Protein AF-A0A975F747-F1 (afdb_monomer_lite)

Secondary structure (DSSP, 8-state):
-----EEEE-SSS-EEEEEEE-SS-SGGGHHHHHHHHHHHHHTTTSEEEEEEETT-THHHHHHHH-

Organism: NCBI:txid111769

Radius of gyration: 11.82 Å; chains: 1; bounding box: 28×26×30 Å

pLDDT: mean 77.54, std 13.8, range [38.41, 92.25]

Foldseek 3Di:
DDPQPDWDDDPDAATEREDEDEPDDPPVCVVVVVVQVVVCVVCVRNYDYFYHYHNPCVSVVVVVPD

Structure (mmCIF, N/CA/C/O backbone):
data_AF-A0A975F747-F1
#
_entry.id   AF-A0A975F747-F1
#
loop_
_atom_site.group_PDB
_atom_site.id
_atom_site.type_symbol
_atom_site.label_atom_id
_atom_site.label_alt_id
_atom_site.label_comp_id
_atom_site.label_asym_id
_atom_site.label_entity_id
_atom_site.label_seq_id
_atom_site.pdbx_PDB_ins_code
_atom_site.Cartn_x
_atom_site.Cartn_y
_atom_site.Cartn_z
_atom_site.occupancy
_atom_site.B_iso_or_equiv
_atom_site.auth_seq_id
_atom_site.auth_comp_id
_at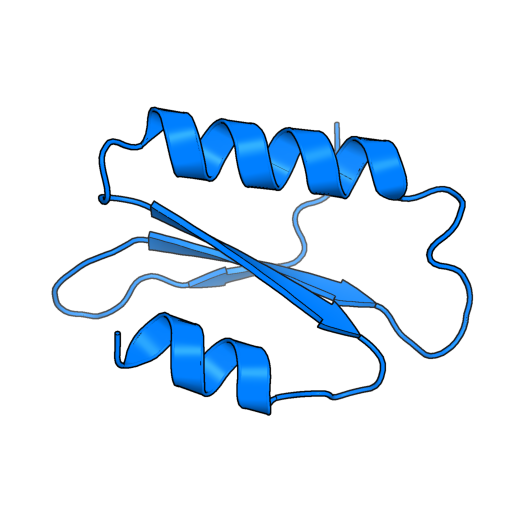om_site.auth_asym_id
_atom_site.auth_atom_id
_atom_site.pdbx_PDB_model_num
ATOM 1 N N . MET A 1 1 ? -5.180 16.093 -9.741 1.00 38.41 1 MET A N 1
ATOM 2 C CA . MET A 1 1 ? -5.841 15.156 -8.804 1.00 38.41 1 MET A CA 1
ATOM 3 C C . MET A 1 1 ? -5.295 13.763 -9.083 1.00 38.41 1 MET A C 1
ATOM 5 O O . MET A 1 1 ? -5.306 13.399 -10.254 1.00 38.41 1 MET A O 1
ATOM 9 N N . PRO A 1 2 ? -4.742 13.015 -8.112 1.00 48.47 2 PRO A N 1
ATOM 10 C CA . PRO A 1 2 ? -4.256 11.672 -8.400 1.00 48.47 2 PRO A CA 1
ATOM 11 C C . PRO A 1 2 ? -5.464 10.761 -8.643 1.00 48.47 2 PRO A C 1
ATOM 13 O O . PRO A 1 2 ? -6.379 10.698 -7.824 1.00 48.47 2 PRO A O 1
ATOM 16 N N . THR A 1 3 ? -5.494 10.100 -9.795 1.00 42.91 3 THR A N 1
ATOM 17 C CA . THR A 1 3 ? -6.482 9.070 -10.123 1.00 42.91 3 THR A CA 1
ATOM 18 C C . THR A 1 3 ? -6.173 7.836 -9.285 1.00 42.91 3 THR A C 1
ATOM 20 O O . THR A 1 3 ? -5.283 7.060 -9.620 1.00 42.91 3 THR A O 1
ATOM 23 N N . LEU A 1 4 ? -6.860 7.696 -8.155 1.00 51.53 4 LEU A N 1
ATOM 24 C CA . LEU A 1 4 ? -6.853 6.469 -7.373 1.00 51.53 4 LEU A CA 1
ATOM 25 C C . LEU A 1 4 ? -7.588 5.401 -8.181 1.00 51.53 4 LEU A C 1
ATOM 27 O O . LEU A 1 4 ? -8.770 5.562 -8.482 1.00 51.53 4 LEU A O 1
ATOM 31 N N . ASN A 1 5 ? -6.878 4.343 -8.566 1.00 64.62 5 ASN A N 1
ATOM 32 C CA . ASN A 1 5 ? -7.422 3.377 -9.517 1.00 64.62 5 ASN A CA 1
ATOM 33 C C . ASN A 1 5 ? -8.484 2.460 -8.894 1.00 64.62 5 ASN A C 1
ATOM 35 O O . ASN A 1 5 ? -9.375 2.000 -9.606 1.00 64.62 5 ASN A O 1
ATOM 39 N N . TRP A 1 6 ? -8.420 2.195 -7.582 1.00 64.44 6 TRP A N 1
ATOM 40 C CA . TRP A 1 6 ? -9.412 1.358 -6.910 1.00 64.44 6 TRP A CA 1
ATOM 41 C C . TRP A 1 6 ? -9.467 1.575 -5.385 1.00 64.44 6 TRP A C 1
ATOM 43 O O . TRP A 1 6 ? -8.433 1.671 -4.720 1.00 64.44 6 TRP A O 1
ATOM 53 N N . ILE A 1 7 ? -10.681 1.605 -4.820 1.00 67.81 7 ILE A N 1
ATOM 54 C CA . ILE A 1 7 ? -10.931 1.561 -3.368 1.00 67.81 7 ILE A CA 1
ATOM 55 C C . ILE A 1 7 ? -11.778 0.329 -3.058 1.00 67.81 7 ILE A C 1
ATOM 57 O O . ILE A 1 7 ? -12.877 0.180 -3.593 1.00 67.81 7 ILE A O 1
ATOM 61 N N . GLY A 1 8 ? -11.288 -0.511 -2.147 1.00 68.44 8 GLY A N 1
ATOM 62 C CA . GLY A 1 8 ? -12.020 -1.653 -1.609 1.00 68.44 8 GLY A CA 1
ATOM 63 C C . GLY A 1 8 ? -12.326 -1.471 -0.126 1.00 68.44 8 GLY A C 1
ATOM 64 O O . GLY A 1 8 ? -11.474 -1.027 0.648 1.00 68.44 8 GLY A O 1
ATOM 65 N N . LYS A 1 9 ? -13.538 -1.846 0.287 1.00 56.72 9 LYS A N 1
ATOM 66 C CA . LYS A 1 9 ? -13.940 -1.910 1.697 1.00 56.72 9 LYS A CA 1
ATOM 67 C C . LYS A 1 9 ? -14.210 -3.365 2.073 1.00 56.72 9 LYS A C 1
ATOM 69 O O . LYS A 1 9 ? -14.981 -4.035 1.391 1.00 56.72 9 LYS A O 1
ATOM 74 N N . GLN A 1 10 ? -13.591 -3.851 3.145 1.00 59.41 10 GLN A N 1
ATOM 75 C CA . GLN A 1 10 ? -13.908 -5.170 3.691 1.00 59.41 10 GLN A CA 1
ATOM 76 C C . GLN A 1 10 ? -15.244 -5.102 4.452 1.00 59.41 10 GLN A C 1
ATOM 78 O O . GLN A 1 10 ? -15.556 -4.084 5.072 1.00 59.41 10 GLN A O 1
ATOM 83 N N . ALA A 1 11 ? -16.045 -6.173 4.397 1.00 51.72 11 ALA A N 1
ATOM 84 C CA . ALA A 1 11 ? -17.408 -6.212 4.947 1.00 51.72 11 ALA A CA 1
ATOM 85 C C . ALA A 1 11 ? -17.488 -5.865 6.451 1.00 51.72 11 ALA A C 1
ATOM 87 O O . ALA A 1 11 ? -18.508 -5.352 6.905 1.00 51.72 11 ALA A O 1
ATOM 88 N N . VAL A 1 12 ? -16.393 -6.061 7.196 1.00 57.03 12 VAL A N 1
ATOM 89 C CA . VAL A 1 12 ? -16.172 -5.544 8.552 1.00 57.03 12 VAL A CA 1
ATOM 90 C C . VAL A 1 12 ? -14.703 -5.124 8.649 1.00 57.03 12 VAL A C 1
ATOM 92 O O . VAL A 1 12 ? -13.826 -5.980 8.619 1.00 57.03 12 VAL A O 1
ATOM 95 N N . GLY A 1 13 ? -14.416 -3.823 8.739 1.00 75.06 13 GLY A N 1
ATOM 96 C CA . GLY A 1 13 ? -13.060 -3.328 9.002 1.00 75.06 13 GLY A CA 1
ATOM 97 C C . GLY A 1 13 ? -12.429 -2.448 7.919 1.00 75.06 13 GLY A C 1
ATOM 98 O O . GLY A 1 13 ? -13.104 -1.822 7.102 1.00 75.06 13 GLY A O 1
ATOM 99 N N . ILE A 1 14 ? -11.107 -2.340 8.046 1.00 80.12 14 ILE A N 1
ATOM 100 C CA . ILE A 1 14 ? -10.188 -1.323 7.516 1.00 80.12 14 ILE A CA 1
ATOM 101 C C . ILE A 1 14 ? -10.406 -1.040 6.015 1.00 80.12 14 ILE A C 1
ATOM 103 O O . ILE A 1 14 ? -10.584 -1.949 5.208 1.00 80.12 14 ILE A O 1
ATOM 107 N N . THR A 1 15 ? -10.363 0.236 5.619 1.00 86.56 15 THR A N 1
ATOM 108 C CA . THR A 1 15 ? -10.455 0.656 4.207 1.00 86.56 15 THR A CA 1
ATOM 109 C C . THR A 1 15 ? -9.105 0.505 3.511 1.00 86.56 15 THR A C 1
ATOM 111 O O . THR A 1 15 ? -8.107 1.039 3.990 1.00 86.56 15 THR A O 1
ATOM 114 N N . LEU A 1 16 ? -9.062 -0.168 2.362 1.00 87.56 16 LEU A N 1
ATOM 115 C CA . LEU A 1 16 ? -7.834 -0.356 1.590 1.00 87.56 16 LEU A CA 1
ATOM 116 C C . LEU A 1 16 ? -7.844 0.536 0.347 1.00 87.56 16 LEU A C 1
ATOM 118 O O . LEU A 1 16 ? -8.708 0.412 -0.522 1.00 87.56 16 LEU A O 1
ATOM 122 N N . ALA A 1 17 ? -6.854 1.419 0.260 1.00 88.69 17 ALA A N 1
ATOM 123 C CA . ALA A 1 17 ? -6.517 2.130 -0.965 1.00 88.69 17 ALA A CA 1
ATOM 124 C C . ALA A 1 17 ? -5.403 1.357 -1.674 1.00 88.69 17 ALA A C 1
ATOM 126 O O . ALA A 1 17 ? -4.324 1.173 -1.109 1.00 88.69 17 ALA A O 1
ATOM 127 N N . VAL A 1 18 ? -5.671 0.884 -2.888 1.00 87.44 18 VAL A N 1
ATOM 128 C CA . VAL A 1 18 ? -4.733 0.055 -3.647 1.00 87.44 18 VAL A CA 1
ATOM 129 C C . VAL A 1 18 ? -4.326 0.803 -4.902 1.00 87.44 18 VAL A C 1
ATOM 131 O O . VAL A 1 18 ? -5.177 1.174 -5.707 1.00 87.44 18 VAL A O 1
ATOM 134 N N . GLU A 1 19 ? -3.025 0.980 -5.088 1.00 86.88 19 GLU A N 1
ATOM 135 C CA . GLU A 1 19 ? -2.473 1.495 -6.334 1.00 86.88 19 GLU A CA 1
ATOM 136 C C . GLU A 1 19 ? -1.693 0.379 -7.031 1.00 86.88 19 GLU A C 1
ATOM 138 O O . GLU A 1 19 ? -0.767 -0.198 -6.459 1.00 86.88 19 GLU A O 1
ATOM 143 N N . TYR A 1 20 ? -2.094 0.056 -8.262 1.00 85.94 20 TYR A N 1
ATOM 144 C CA . TYR A 1 20 ? -1.451 -0.963 -9.091 1.00 85.94 20 TYR A CA 1
ATOM 145 C C . TYR A 1 20 ? -0.581 -0.322 -10.171 1.00 85.94 20 TYR A C 1
ATOM 147 O O . TYR A 1 20 ? -1.014 0.599 -10.867 1.00 85.94 20 TYR A O 1
ATOM 155 N N . LYS A 1 21 ? 0.626 -0.857 -10.356 1.00 81.56 21 LYS A N 1
ATOM 156 C CA . LYS A 1 21 ? 1.560 -0.463 -11.412 1.00 81.56 21 LYS A CA 1
ATOM 157 C C . LYS A 1 21 ? 2.079 -1.678 -12.175 1.00 81.56 21 LYS A C 1
ATOM 159 O O . LYS A 1 21 ? 2.445 -2.709 -11.603 1.00 81.56 21 LYS A O 1
ATOM 164 N N . GLY A 1 22 ? 2.096 -1.545 -13.501 1.00 74.69 22 GLY A N 1
ATOM 165 C CA . GLY A 1 22 ? 2.704 -2.514 -14.413 1.00 74.69 22 GLY A CA 1
ATOM 166 C C . GLY A 1 22 ? 4.233 -2.398 -14.459 1.00 74.69 22 GLY A C 1
ATOM 167 O O . GLY A 1 22 ? 4.820 -1.561 -13.785 1.00 74.69 22 GLY A O 1
ATOM 168 N N . LYS A 1 23 ? 4.882 -3.212 -15.302 1.00 67.62 23 LYS A N 1
ATOM 169 C CA . LYS A 1 23 ? 6.355 -3.294 -15.441 1.00 67.62 23 LYS A CA 1
ATOM 170 C C . LYS A 1 23 ? 7.070 -1.994 -15.833 1.00 67.62 23 LYS A C 1
ATOM 172 O O . LYS A 1 23 ? 8.293 -1.949 -15.754 1.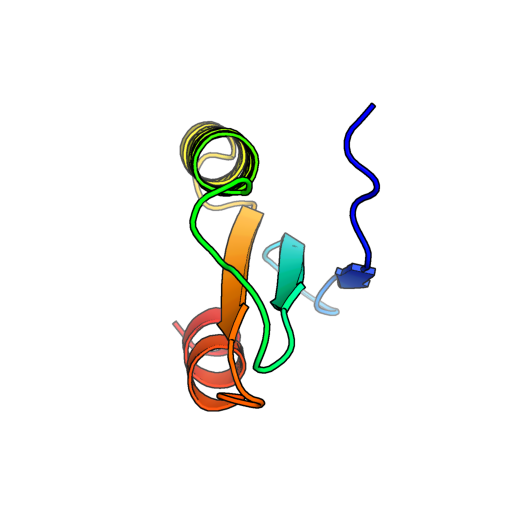00 67.62 23 LYS A O 1
ATOM 177 N N . HIS A 1 24 ? 6.346 -0.962 -16.257 1.00 65.12 24 HIS A N 1
ATOM 178 C CA . HIS A 1 24 ? 6.924 0.315 -16.654 1.00 65.12 24 HIS A CA 1
ATOM 179 C C . HIS A 1 24 ? 6.687 1.395 -15.588 1.00 65.12 24 HIS A C 1
ATOM 181 O O . HIS A 1 24 ? 5.576 1.890 -15.433 1.00 65.12 24 HIS A O 1
ATOM 187 N N . ILE A 1 25 ? 7.805 1.780 -14.958 1.00 59.19 25 ILE A N 1
ATOM 188 C CA . ILE A 1 25 ? 8.105 3.037 -14.251 1.00 59.19 25 ILE A CA 1
ATOM 189 C C . ILE A 1 25 ? 7.409 3.254 -12.892 1.00 59.19 25 ILE A C 1
ATOM 191 O O . ILE A 1 25 ? 6.226 3.563 -12.809 1.00 59.19 25 ILE A O 1
ATOM 195 N N . ALA A 1 26 ? 8.222 3.210 -11.828 1.00 57.78 26 ALA A N 1
ATOM 196 C CA . ALA A 1 26 ? 7.893 3.670 -10.474 1.00 57.78 26 ALA A CA 1
ATOM 197 C C . ALA A 1 26 ? 8.575 5.011 -10.102 1.00 57.78 26 ALA A C 1
ATOM 199 O O . ALA A 1 26 ? 8.261 5.595 -9.066 1.00 57.78 26 ALA A O 1
ATOM 200 N N . GLU A 1 27 ? 9.488 5.537 -10.933 1.00 59.62 27 GLU A N 1
ATOM 201 C CA . GLU A 1 27 ? 10.278 6.735 -10.590 1.00 59.62 27 GLU A CA 1
ATOM 202 C C . GLU A 1 27 ? 9.447 8.025 -10.511 1.00 59.62 27 GLU A C 1
ATOM 204 O O . GLU A 1 27 ? 9.660 8.830 -9.607 1.00 59.62 27 GLU A O 1
ATOM 209 N N . HIS A 1 28 ? 8.442 8.199 -11.375 1.00 62.84 28 HIS A N 1
ATOM 210 C CA . HIS A 1 28 ? 7.568 9.383 -11.355 1.00 62.84 28 HIS A CA 1
ATOM 211 C C . HIS A 1 28 ? 6.430 9.316 -10.326 1.00 62.84 28 HIS A C 1
ATOM 213 O O . HIS A 1 28 ? 5.710 10.294 -10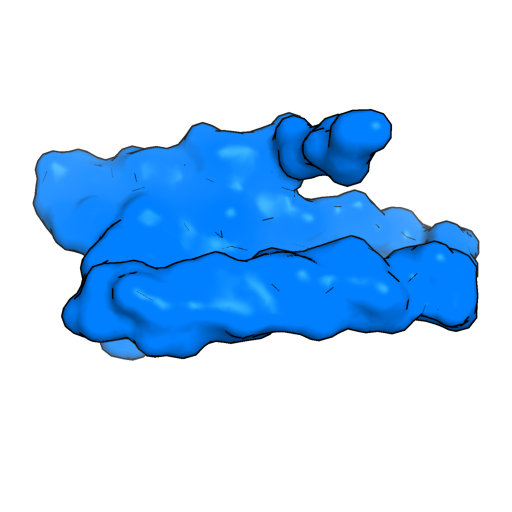.137 1.00 62.84 28 HIS A O 1
ATOM 219 N N . ASP A 1 29 ? 6.258 8.186 -9.640 1.00 76.25 29 ASP A N 1
ATOM 220 C CA . ASP A 1 29 ? 5.097 7.946 -8.780 1.00 76.25 29 ASP A CA 1
ATOM 221 C C . ASP A 1 29 ? 5.433 7.934 -7.277 1.00 76.25 29 ASP A C 1
ATOM 223 O O . ASP A 1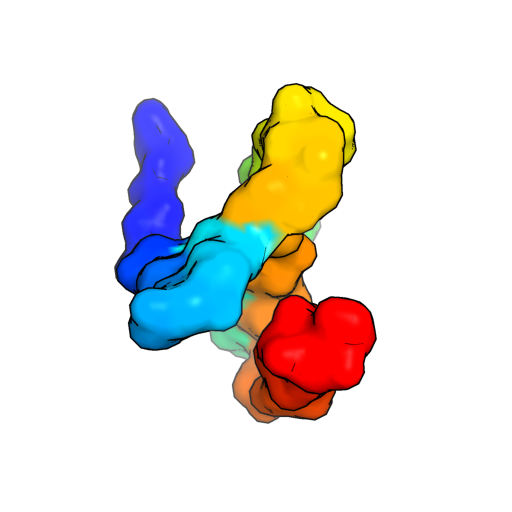 29 ? 4.563 7.693 -6.433 1.00 76.25 29 ASP A O 1
ATOM 227 N N . LYS A 1 30 ? 6.678 8.276 -6.917 1.00 79.62 30 LYS A N 1
ATOM 228 C CA . LYS A 1 30 ? 7.140 8.355 -5.523 1.00 79.62 30 LYS A CA 1
ATOM 229 C C . LYS A 1 30 ? 6.283 9.296 -4.672 1.00 79.62 30 LYS A C 1
ATOM 231 O O . LYS A 1 30 ? 5.934 8.951 -3.546 1.00 79.62 30 LYS A O 1
ATOM 236 N N . GLU A 1 31 ? 5.897 10.447 -5.217 1.00 84.62 31 GLU A N 1
ATOM 237 C CA . GLU A 1 31 ? 5.030 11.410 -4.527 1.00 84.62 31 GLU A CA 1
ATOM 238 C C . GLU A 1 31 ? 3.635 10.824 -4.254 1.00 84.62 31 GLU A C 1
ATOM 240 O O . GLU A 1 31 ? 3.103 10.944 -3.150 1.00 84.62 31 GLU A O 1
ATOM 245 N N . LYS A 1 32 ? 3.059 10.096 -5.220 1.00 80.88 32 LYS A N 1
ATOM 246 C CA . LYS A 1 32 ? 1.752 9.440 -5.049 1.00 80.88 32 LYS A CA 1
ATOM 247 C C . LYS A 1 32 ? 1.802 8.386 -3.953 1.00 80.88 32 LYS A C 1
ATOM 249 O O . LYS A 1 32 ? 0.892 8.316 -3.126 1.00 80.88 32 LYS A O 1
ATOM 254 N N . ARG A 1 33 ? 2.886 7.608 -3.909 1.00 85.94 33 ARG A N 1
ATOM 255 C CA . ARG A 1 33 ? 3.128 6.646 -2.832 1.00 85.94 33 ARG A CA 1
ATOM 256 C C . ARG A 1 33 ? 3.219 7.341 -1.473 1.00 85.94 33 ARG A C 1
ATOM 258 O O . ARG A 1 33 ? 2.558 6.908 -0.535 1.00 85.94 33 ARG A O 1
ATOM 265 N N . GLN A 1 34 ? 3.962 8.443 -1.371 1.00 89.12 34 GLN A N 1
ATOM 266 C CA . GLN A 1 34 ? 4.078 9.215 -0.127 1.00 89.12 34 GLN A CA 1
ATOM 267 C C . GLN A 1 34 ? 2.728 9.761 0.357 1.00 89.12 34 GLN A C 1
ATOM 269 O O . GLN A 1 34 ? 2.436 9.697 1.551 1.00 89.12 34 GLN A O 1
ATOM 274 N N . ILE A 1 35 ? 1.882 10.253 -0.552 1.00 90.19 35 ILE A N 1
ATOM 275 C CA . ILE A 1 35 ? 0.531 10.727 -0.218 1.00 90.19 35 ILE A CA 1
ATOM 276 C C . ILE A 1 35 ? -0.345 9.571 0.285 1.00 90.19 35 ILE A C 1
ATOM 278 O O . ILE A 1 35 ? -1.024 9.718 1.304 1.00 90.19 35 ILE A O 1
ATOM 282 N N . GLY A 1 36 ? -0.306 8.414 -0.384 1.00 88.75 36 GLY A N 1
ATOM 283 C CA . GLY A 1 36 ? -1.033 7.215 0.041 1.00 88.75 36 GLY A CA 1
ATOM 284 C C . GLY A 1 36 ? -0.605 6.726 1.428 1.00 88.75 36 GLY A C 1
ATOM 285 O O . GLY A 1 36 ? -1.445 6.474 2.296 1.00 88.75 36 GLY A O 1
ATOM 286 N N . GLU A 1 37 ? 0.704 6.679 1.680 1.00 89.00 37 GLU A N 1
ATOM 287 C CA . GLU A 1 37 ? 1.261 6.332 2.989 1.00 89.00 37 GLU A CA 1
ATOM 288 C C . GLU A 1 37 ? 0.867 7.347 4.075 1.00 89.00 37 GLU A C 1
ATOM 290 O O . GLU A 1 37 ? 0.503 6.954 5.184 1.00 89.00 37 GLU A O 1
ATOM 295 N N . LEU A 1 38 ? 0.895 8.650 3.774 1.00 92.25 38 LEU A N 1
ATOM 296 C CA . LEU A 1 38 ? 0.489 9.705 4.707 1.00 92.25 38 LEU A CA 1
ATOM 297 C C . LEU A 1 38 ? -0.993 9.593 5.084 1.00 92.25 38 LEU A C 1
ATOM 299 O O . LEU A 1 38 ? -1.350 9.759 6.253 1.00 92.25 38 LEU A O 1
ATOM 303 N N . TRP A 1 39 ? -1.853 9.293 4.111 1.00 89.56 39 TRP A N 1
ATOM 304 C CA . TRP A 1 39 ? -3.274 9.058 4.346 1.00 89.56 39 TRP A CA 1
ATOM 305 C C . TRP A 1 39 ? -3.508 7.844 5.255 1.00 89.56 39 TRP A C 1
ATOM 307 O O . TRP A 1 39 ? -4.239 7.953 6.242 1.00 89.56 39 TRP A O 1
ATOM 317 N N . ALA A 1 40 ? -2.827 6.722 4.995 1.00 89.81 40 ALA A N 1
ATOM 318 C CA . ALA A 1 40 ? -2.907 5.535 5.844 1.00 89.81 40 ALA A CA 1
ATOM 319 C C . ALA A 1 40 ? -2.457 5.834 7.285 1.00 89.81 40 ALA A C 1
ATOM 321 O O . ALA A 1 40 ? -3.177 5.504 8.229 1.00 89.81 40 ALA A O 1
ATOM 322 N N . ARG A 1 41 ? -1.338 6.551 7.472 1.00 90.25 41 ARG A N 1
ATOM 323 C CA . ARG A 1 41 ? -0.852 6.964 8.805 1.00 90.25 41 ARG A CA 1
ATOM 324 C C . ARG A 1 41 ? -1.857 7.849 9.548 1.00 90.25 41 ARG A C 1
ATOM 326 O O . ARG A 1 41 ? -2.086 7.649 10.736 1.00 90.25 41 ARG A O 1
ATOM 333 N N . ARG A 1 42 ? -2.506 8.794 8.858 1.00 91.50 42 ARG A N 1
ATOM 334 C CA . ARG A 1 42 ? -3.525 9.678 9.460 1.00 91.50 42 ARG A CA 1
ATOM 335 C C . ARG A 1 42 ? -4.849 8.985 9.780 1.00 91.50 42 ARG A C 1
ATOM 337 O O . ARG A 1 42 ? -5.661 9.542 10.513 1.00 91.50 42 ARG A O 1
ATOM 344 N N . SER A 1 43 ? -5.087 7.788 9.254 1.00 86.94 43 SER A N 1
ATOM 345 C CA . SER A 1 43 ? -6.358 7.083 9.446 1.00 86.94 43 SER A CA 1
ATOM 346 C C . SER A 1 43 ? -6.550 6.486 10.846 1.00 86.94 43 SER A C 1
ATOM 348 O O . SER A 1 43 ? -7.666 6.070 11.173 1.00 86.94 43 SER A O 1
ATOM 350 N N . ASN A 1 44 ? -5.494 6.457 11.669 1.00 85.69 44 ASN A N 1
ATOM 351 C 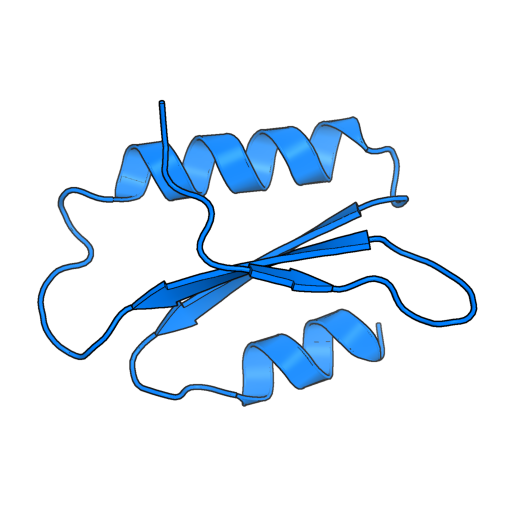CA . ASN A 1 44 ? -5.465 5.814 12.985 1.00 85.69 44 ASN A CA 1
ATOM 352 C C . ASN A 1 44 ? -5.870 4.326 12.923 1.00 85.69 44 ASN A C 1
ATOM 354 O O . ASN A 1 44 ? -6.737 3.868 13.661 1.00 85.69 44 ASN A O 1
ATOM 358 N N . GLY A 1 45 ? -5.307 3.594 11.955 1.00 84.44 45 GLY A N 1
ATOM 359 C CA . GLY A 1 45 ? -5.564 2.164 11.745 1.00 84.44 45 GLY A CA 1
ATOM 360 C C . GLY A 1 45 ? -6.862 1.837 11.002 1.00 84.44 45 GLY A C 1
ATOM 361 O O . GLY A 1 45 ? -7.110 0.676 10.697 1.00 84.44 45 GLY A O 1
ATOM 362 N N . ARG A 1 46 ? -7.683 2.839 10.659 1.00 85.38 46 ARG A N 1
ATOM 363 C CA . ARG A 1 46 ? -8.942 2.636 9.917 1.00 85.38 46 ARG A CA 1
ATOM 364 C C . ARG A 1 46 ? -8.744 2.475 8.415 1.00 85.38 46 ARG A C 1
ATOM 366 O O . ARG A 1 46 ? -9.659 2.003 7.740 1.00 85.38 46 ARG A O 1
ATOM 373 N N . CYS A 1 47 ? -7.575 2.847 7.900 1.00 89.19 47 CYS A N 1
ATOM 374 C CA . CYS A 1 47 ? -7.219 2.688 6.501 1.00 89.19 47 CYS A CA 1
ATOM 375 C C . CYS A 1 47 ? -5.803 2.128 6.314 1.00 89.19 47 CYS A C 1
ATOM 377 O O . CYS A 1 47 ? -4.893 2.417 7.091 1.00 89.19 47 CYS A O 1
ATOM 379 N N . ARG A 1 48 ? -5.605 1.381 5.227 1.00 89.56 48 ARG A N 1
ATOM 380 C CA . ARG A 1 48 ? -4.313 0.879 4.749 1.00 89.56 48 ARG A CA 1
ATOM 381 C C . ARG A 1 48 ? -4.102 1.307 3.299 1.00 89.56 48 ARG A C 1
ATOM 383 O O . ARG A 1 48 ? -5.055 1.398 2.527 1.00 89.56 48 ARG A O 1
ATOM 390 N N . PHE A 1 49 ? -2.851 1.566 2.940 1.00 90.69 49 PHE A N 1
ATOM 391 C CA . PHE A 1 49 ? -2.443 1.846 1.568 1.00 90.69 49 PHE A CA 1
ATOM 392 C C . PHE A 1 49 ? -1.557 0.707 1.071 1.00 90.69 49 PHE A C 1
ATOM 394 O O . PHE A 1 49 ? -0.611 0.329 1.762 1.00 90.69 49 PHE A O 1
ATOM 401 N N . VAL A 1 50 ? -1.868 0.157 -0.102 1.00 90.56 50 VAL A N 1
ATOM 402 C CA . VAL A 1 50 ? -1.141 -0.968 -0.695 1.00 90.56 50 VAL A CA 1
ATOM 403 C C . VAL A 1 50 ? -0.633 -0.572 -2.069 1.00 90.56 50 VAL A C 1
ATOM 405 O O . VAL A 1 50 ? -1.405 -0.202 -2.953 1.00 90.56 50 VAL A O 1
ATOM 408 N N . TRP A 1 51 ? 0.678 -0.683 -2.240 1.00 89.25 51 TRP A N 1
ATOM 409 C CA . TRP A 1 51 ? 1.356 -0.463 -3.508 1.00 89.25 51 TRP A CA 1
ATOM 410 C C . TRP A 1 51 ? 1.633 -1.811 -4.169 1.00 89.25 51 TRP A C 1
ATOM 412 O O . TRP A 1 51 ? 2.412 -2.606 -3.645 1.00 89.25 51 TRP A O 1
ATOM 422 N N . VAL A 1 52 ? 0.975 -2.090 -5.291 1.00 88.31 52 VAL A N 1
ATOM 423 C CA . VAL A 1 52 ? 1.079 -3.371 -5.994 1.00 88.31 52 VAL A CA 1
ATOM 424 C C . VAL A 1 52 ? 1.846 -3.180 -7.291 1.00 88.31 52 VAL A C 1
ATOM 426 O O . VAL A 1 52 ? 1.357 -2.557 -8.228 1.00 88.31 52 VAL A O 1
ATOM 429 N N . GLU A 1 53 ? 3.022 -3.785 -7.382 1.00 86.69 53 GLU A N 1
ATOM 430 C CA . GLU A 1 53 ? 3.857 -3.751 -8.584 1.00 86.69 53 GLU A CA 1
ATOM 431 C C . GLU A 1 53 ? 3.949 -5.133 -9.210 1.00 86.69 53 GLU A C 1
ATOM 433 O O . GLU A 1 53 ? 3.964 -6.144 -8.509 1.00 86.69 53 GLU A O 1
ATOM 438 N N . ASN A 1 54 ? 4.035 -5.197 -10.540 1.00 83.62 54 ASN A N 1
ATOM 439 C CA . ASN A 1 54 ? 4.388 -6.426 -11.263 1.00 83.62 54 ASN A CA 1
ATOM 440 C C . ASN A 1 54 ? 3.521 -7.647 -10.920 1.00 83.62 54 ASN A C 1
ATOM 442 O O . ASN A 1 54 ? 3.991 -8.780 -10.980 1.00 83.62 54 ASN A O 1
ATOM 446 N N . LYS A 1 55 ? 2.237 -7.419 -10.606 1.00 83.81 55 LYS A N 1
ATOM 447 C CA . LYS A 1 55 ? 1.288 -8.463 -10.177 1.00 83.81 55 LYS A CA 1
ATOM 448 C C . LYS A 1 55 ? 1.694 -9.156 -8.864 1.00 83.81 55 LYS A C 1
ATOM 450 O O . LYS A 1 55 ? 1.311 -10.301 -8.634 1.00 83.81 55 LYS A O 1
ATOM 455 N N . ASN A 1 56 ? 2.440 -8.478 -7.993 1.00 85.50 56 ASN A N 1
ATOM 456 C CA . ASN A 1 56 ? 2.743 -8.964 -6.653 1.00 85.50 56 ASN A CA 1
ATOM 457 C C . ASN A 1 56 ? 1.490 -8.914 -5.763 1.00 85.50 56 ASN A C 1
ATOM 459 O O . ASN A 1 56 ? 1.304 -8.015 -4.952 1.00 85.50 56 ASN A O 1
ATOM 463 N N . TRP A 1 57 ? 0.601 -9.890 -5.914 1.00 86.50 57 TRP A N 1
ATOM 464 C CA . TRP A 1 57 ? -0.640 -9.959 -5.140 1.00 86.50 57 TRP A CA 1
ATOM 465 C C . TRP A 1 57 ? -0.425 -10.340 -3.671 1.00 86.50 57 TRP A C 1
ATOM 467 O O . TRP A 1 57 ? -1.366 -10.272 -2.881 1.00 86.50 57 TRP A O 1
ATOM 477 N N . GLN A 1 58 ? 0.791 -10.738 -3.288 1.00 87.50 58 GLN A N 1
ATOM 478 C CA . GLN A 1 58 ? 1.109 -11.105 -1.911 1.00 87.50 58 GLN A CA 1
ATOM 479 C C . GLN A 1 58 ? 0.935 -9.914 -0.962 1.00 87.50 58 GLN A C 1
ATOM 481 O O . GLN A 1 58 ? 0.328 -10.072 0.094 1.00 87.50 58 GLN A O 1
ATOM 486 N N . VAL A 1 59 ? 1.310 -8.707 -1.400 1.00 86.69 59 VAL A N 1
ATOM 487 C CA . VAL A 1 59 ? 1.154 -7.483 -0.595 1.00 86.69 59 VAL A CA 1
ATOM 488 C C . VAL A 1 59 ? -0.308 -7.149 -0.279 1.00 86.69 59 VAL A C 1
ATOM 490 O O . VAL A 1 59 ? -0.605 -6.588 0.771 1.00 86.69 59 VAL A O 1
ATOM 493 N N . LEU A 1 60 ? -1.250 -7.532 -1.153 1.00 84.25 60 LEU A N 1
ATOM 494 C CA . LEU A 1 60 ? -2.680 -7.375 -0.879 1.00 84.25 60 LEU A CA 1
ATOM 495 C C . LEU A 1 60 ? -3.152 -8.371 0.171 1.00 84.25 60 LEU A C 1
ATOM 497 O O . LEU A 1 60 ? -3.902 -7.995 1.065 1.00 84.25 60 LEU A O 1
ATOM 501 N N . LYS A 1 61 ? -2.699 -9.626 0.078 1.00 84.62 61 LYS A N 1
ATOM 502 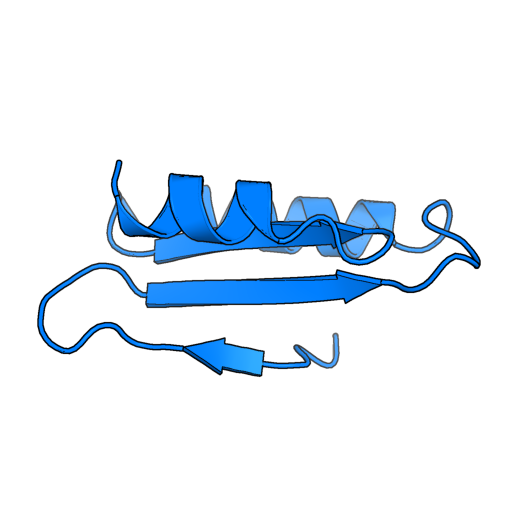C CA . LYS A 1 61 ? -3.067 -10.669 1.041 1.00 84.62 61 LYS A CA 1
ATOM 503 C C . LYS A 1 61 ? -2.566 -10.334 2.441 1.00 84.62 61 LYS A C 1
ATOM 505 O O . LYS A 1 61 ? -3.307 -10.513 3.400 1.00 84.62 61 LYS A O 1
ATOM 510 N N . GLU A 1 62 ? -1.348 -9.823 2.565 1.00 85.56 62 GLU A N 1
ATOM 511 C CA . GLU A 1 62 ? -0.800 -9.372 3.849 1.00 85.56 62 GLU A CA 1
ATOM 512 C C . GLU A 1 62 ? -1.617 -8.204 4.414 1.00 85.56 62 GLU A C 1
ATOM 514 O O . GLU A 1 62 ? -2.019 -8.217 5.578 1.00 85.56 62 GLU A O 1
ATOM 519 N N . ALA A 1 63 ? -1.964 -7.232 3.568 1.00 82.56 63 ALA A N 1
ATOM 520 C CA . ALA A 1 63 ? -2.726 -6.063 3.986 1.00 82.56 63 ALA A CA 1
ATOM 521 C C . ALA A 1 63 ? -4.169 -6.375 4.422 1.00 82.56 63 ALA A C 1
ATOM 523 O O . ALA A 1 63 ? -4.740 -5.587 5.179 1.00 82.56 63 ALA A O 1
ATOM 524 N N . THR A 1 64 ? -4.755 -7.496 3.986 1.00 77.25 64 THR A N 1
ATOM 525 C CA . THR A 1 64 ? -6.107 -7.926 4.385 1.00 77.25 64 THR A CA 1
ATOM 526 C C . THR A 1 64 ? -6.146 -8.857 5.602 1.00 77.25 64 THR A C 1
ATOM 528 O O . THR A 1 64 ? -7.225 -9.030 6.158 1.00 77.25 64 THR A O 1
ATOM 531 N N . HIS A 1 65 ? -5.025 -9.476 5.999 1.00 69.81 65 HIS A N 1
ATOM 532 C CA . HIS A 1 65 ? -4.986 -10.472 7.090 1.00 69.81 65 HIS A CA 1
ATOM 533 C C . HIS A 1 65 ? -4.181 -10.043 8.329 1.00 69.81 65 HIS A C 1
ATOM 535 O O . HIS A 1 65 ? -4.161 -10.787 9.307 1.00 69.81 65 HIS A O 1
ATOM 541 N N . GLY A 1 66 ? -3.509 -8.887 8.295 1.00 57.25 66 GLY A N 1
ATOM 542 C CA . GLY A 1 66 ? -2.815 -8.319 9.462 1.00 57.25 66 GLY A CA 1
ATOM 543 C C . GLY A 1 66 ? -3.704 -7.507 10.386 1.00 57.25 66 GLY A C 1
ATOM 544 O O . GLY A 1 66 ? -4.712 -6.957 9.887 1.00 57.25 66 GLY A O 1
#

Sequence (66 aa):
MPTLNWIGKQAVGITLAVEYKGKHIAEHDKEKRQIGELWARRSNGRCRFVWVENKNWQVLKEATHG